Protein AF-A0A531KR27-F1 (afdb_monomer_lite)

Secondary structure (DSSP, 8-state):
---TTHHHHHHHHHHHHHHHHHHHHHHHT-S---HHHHHTS-HHHHHHHHHHHHHHHHHHHHHHHHHHHHHHHHTTT-B-TTT--BHHHHHHHHHHHHHHHHHHHHHHHHS----------

Structure (mmCIF, N/CA/C/O backbone):
data_AF-A0A531KR27-F1
#
_entry.id   AF-A0A531KR27-F1
#
loop_
_atom_site.group_PDB
_atom_site.id
_atom_site.type_symbol
_atom_site.label_atom_id
_atom_site.label_alt_id
_atom_site.label_comp_id
_atom_site.label_asym_id
_atom_site.label_entity_id
_atom_site.label_seq_id
_atom_site.pdbx_PDB_ins_code
_atom_site.Cartn_x
_atom_site.Cartn_y
_atom_site.Cartn_z
_atom_site.occupancy
_atom_site.B_iso_or_equiv
_atom_site.auth_seq_id
_atom_site.auth_comp_id
_atom_site.auth_asym_id
_atom_site.auth_atom_id
_atom_site.pdbx_PDB_model_num
ATOM 1 N N . LEU A 1 1 ? 27.356 18.714 -17.713 1.00 52.19 1 LEU A N 1
ATOM 2 C CA . LEU A 1 1 ? 26.335 17.998 -18.512 1.00 52.19 1 LEU A CA 1
ATOM 3 C C . LEU A 1 1 ? 25.341 17.399 -17.523 1.00 52.19 1 LEU A C 1
ATOM 5 O O . LEU A 1 1 ? 25.804 16.633 -16.685 1.00 52.19 1 LEU A O 1
ATOM 9 N N . PRO A 1 2 ? 24.050 17.775 -17.512 1.00 69.88 2 PRO A N 1
ATOM 10 C CA . PRO A 1 2 ? 23.081 17.052 -16.692 1.00 69.88 2 PRO A CA 1
ATOM 11 C C . PRO A 1 2 ? 23.039 15.596 -17.176 1.00 69.88 2 PRO A C 1
ATOM 13 O O . PRO A 1 2 ? 22.996 15.346 -18.380 1.00 69.88 2 PRO A O 1
ATOM 16 N N . PHE A 1 3 ? 23.130 14.637 -16.254 1.00 71.94 3 PHE A N 1
ATOM 17 C CA . PHE A 1 3 ? 23.046 13.216 -16.583 1.00 71.94 3 PHE A CA 1
ATOM 18 C C . PHE A 1 3 ? 21.643 12.916 -17.131 1.00 71.94 3 PHE A C 1
ATOM 20 O O . PHE A 1 3 ? 20.658 12.986 -16.393 1.00 71.94 3 PHE A O 1
ATOM 27 N N . ILE A 1 4 ? 21.546 12.619 -18.430 1.00 78.25 4 ILE A N 1
ATOM 28 C CA . ILE A 1 4 ? 20.288 12.225 -19.080 1.00 78.25 4 ILE A CA 1
ATOM 29 C C . ILE A 1 4 ? 19.698 11.029 -18.323 1.00 78.25 4 ILE A C 1
ATOM 31 O O . ILE A 1 4 ? 20.379 10.034 -18.096 1.00 78.25 4 ILE A O 1
ATOM 35 N N . GLY A 1 5 ? 18.439 11.155 -17.896 1.00 77.69 5 GLY A N 1
ATOM 36 C CA . GLY A 1 5 ? 17.717 10.108 -17.170 1.00 77.69 5 GLY A CA 1
ATOM 37 C C . GLY A 1 5 ? 17.952 10.055 -15.653 1.00 77.69 5 GLY A C 1
ATOM 38 O O . GLY A 1 5 ? 17.245 9.314 -14.975 1.00 77.69 5 GLY A O 1
ATOM 39 N N . ALA A 1 6 ? 18.859 10.860 -15.080 1.00 83.94 6 ALA A N 1
ATOM 40 C CA . ALA A 1 6 ? 19.079 10.879 -13.625 1.00 83.94 6 ALA A CA 1
ATOM 41 C C . ALA A 1 6 ? 17.850 11.366 -12.839 1.00 83.94 6 ALA A C 1
ATOM 43 O O . ALA A 1 6 ? 17.551 10.845 -11.763 1.00 83.94 6 ALA A O 1
ATOM 44 N N . GLU A 1 7 ? 17.107 12.330 -13.384 1.00 84.31 7 GLU A N 1
ATOM 45 C CA . GLU A 1 7 ? 15.847 12.796 -12.795 1.00 84.31 7 GLU A CA 1
ATOM 46 C C . GLU A 1 7 ? 14.792 11.680 -12.770 1.00 84.31 7 GLU A C 1
ATOM 48 O O . GLU A 1 7 ? 14.169 11.428 -11.737 1.00 84.31 7 GLU A O 1
ATOM 53 N N . GLU A 1 8 ? 14.624 10.973 -13.890 1.00 84.12 8 GLU A N 1
ATOM 54 C CA . GLU A 1 8 ? 13.668 9.869 -14.014 1.00 84.12 8 GLU A CA 1
ATOM 55 C C . GLU A 1 8 ? 14.028 8.703 -13.086 1.00 84.12 8 GLU A C 1
ATOM 57 O O . GLU A 1 8 ? 13.167 8.180 -12.375 1.00 84.12 8 GLU A O 1
ATOM 62 N N . PHE A 1 9 ? 15.314 8.358 -13.012 1.00 86.56 9 PHE A N 1
ATOM 63 C CA . PHE A 1 9 ? 15.812 7.341 -12.096 1.00 86.56 9 PHE A CA 1
ATOM 64 C C . PHE A 1 9 ? 15.577 7.715 -10.628 1.00 86.56 9 PHE A C 1
ATOM 66 O O . PHE A 1 9 ? 15.105 6.894 -9.846 1.00 86.56 9 PHE A O 1
ATOM 73 N N . THR A 1 10 ? 15.831 8.971 -10.255 1.00 90.38 10 THR A N 1
ATOM 74 C CA . THR A 1 10 ? 15.606 9.447 -8.882 1.00 90.38 10 THR A CA 1
ATOM 75 C C . THR A 1 10 ? 14.130 9.349 -8.495 1.00 90.38 10 THR A C 1
ATOM 77 O O . THR A 1 10 ? 13.808 8.876 -7.406 1.00 90.38 10 THR A O 1
ATOM 80 N N . ARG A 1 11 ? 13.212 9.728 -9.395 1.00 87.62 11 ARG A N 1
ATOM 81 C CA . ARG A 1 11 ? 11.766 9.571 -9.163 1.00 87.62 11 ARG A CA 1
ATOM 82 C C . ARG A 1 11 ? 11.378 8.109 -8.994 1.00 87.62 11 ARG A C 1
ATOM 84 O O . ARG A 1 11 ? 10.621 7.794 -8.082 1.00 87.62 11 ARG A O 1
ATOM 91 N N . PHE A 1 12 ? 11.916 7.222 -9.828 1.00 88.94 12 PHE A N 1
ATOM 92 C CA . PHE A 1 12 ? 11.679 5.789 -9.693 1.00 88.94 12 PHE A CA 1
ATOM 93 C C . PHE A 1 12 ? 12.153 5.256 -8.332 1.00 88.94 12 PHE A C 1
ATOM 95 O O . PHE A 1 12 ? 11.390 4.580 -7.647 1.00 88.94 12 PHE A O 1
ATOM 102 N N . LEU A 1 13 ? 13.357 5.626 -7.885 1.00 91.38 13 LEU A N 1
ATOM 103 C CA . LEU A 1 13 ? 13.860 5.224 -6.569 1.00 91.38 13 LEU A CA 1
ATOM 104 C C . LEU A 1 13 ? 12.989 5.742 -5.419 1.00 91.38 13 LEU A C 1
ATOM 106 O O . LEU A 1 13 ? 12.750 5.004 -4.466 1.00 91.38 13 LEU A O 1
ATOM 110 N N . LEU A 1 14 ? 12.478 6.974 -5.509 1.00 93.25 14 LEU A N 1
ATOM 111 C CA . LEU A 1 14 ? 11.541 7.517 -4.521 1.00 93.25 14 LEU A CA 1
ATOM 112 C C . LEU A 1 14 ? 10.225 6.733 -4.491 1.00 93.25 14 LEU A C 1
ATOM 114 O O . LEU A 1 14 ? 9.727 6.429 -3.411 1.00 93.25 14 LEU A O 1
ATOM 118 N N . ILE A 1 15 ? 9.687 6.360 -5.655 1.00 92.25 15 ILE A N 1
ATOM 119 C CA . ILE A 1 15 ? 8.500 5.500 -5.752 1.00 92.25 15 ILE A CA 1
ATOM 120 C C . ILE A 1 15 ? 8.786 4.156 -5.070 1.00 92.25 15 ILE A C 1
ATOM 122 O O . ILE A 1 15 ? 8.025 3.739 -4.198 1.00 92.25 15 ILE A O 1
ATOM 126 N N . CYS A 1 16 ? 9.899 3.500 -5.402 1.00 93.12 16 CYS A N 1
ATOM 127 C CA . CYS A 1 16 ? 10.296 2.249 -4.758 1.00 93.12 16 CYS A CA 1
ATOM 128 C C . CYS A 1 16 ? 10.405 2.395 -3.240 1.00 93.12 16 CYS A C 1
ATOM 130 O O . CYS A 1 16 ? 9.822 1.598 -2.514 1.00 93.12 16 CYS A O 1
ATOM 132 N N . LEU A 1 17 ? 11.102 3.423 -2.756 1.00 95.06 17 LEU A N 1
ATOM 133 C CA . LEU A 1 17 ? 11.286 3.665 -1.329 1.00 95.06 17 LEU A CA 1
ATOM 134 C C . LEU A 1 17 ? 9.942 3.826 -0.607 1.00 95.06 17 LEU A C 1
ATOM 136 O O . LEU A 1 17 ? 9.686 3.136 0.377 1.00 95.06 17 LEU A O 1
ATOM 140 N N . VAL A 1 18 ? 9.074 4.703 -1.115 1.00 94.00 18 VAL A N 1
ATOM 141 C CA . VAL A 1 18 ? 7.786 5.020 -0.485 1.00 94.00 18 VAL A CA 1
ATOM 142 C C . VAL A 1 18 ? 6.860 3.807 -0.486 1.00 94.00 18 VAL A C 1
ATOM 144 O O . VAL A 1 18 ? 6.312 3.444 0.555 1.00 94.00 18 VAL A O 1
ATOM 147 N N . PHE A 1 19 ? 6.691 3.145 -1.631 1.00 94.44 19 PHE A N 1
ATOM 148 C CA . PHE A 1 19 ? 5.721 2.058 -1.737 1.00 94.44 19 PHE A CA 1
ATOM 149 C C . PHE A 1 19 ? 6.210 0.746 -1.123 1.00 94.44 19 PHE A C 1
ATOM 151 O O . PHE A 1 19 ?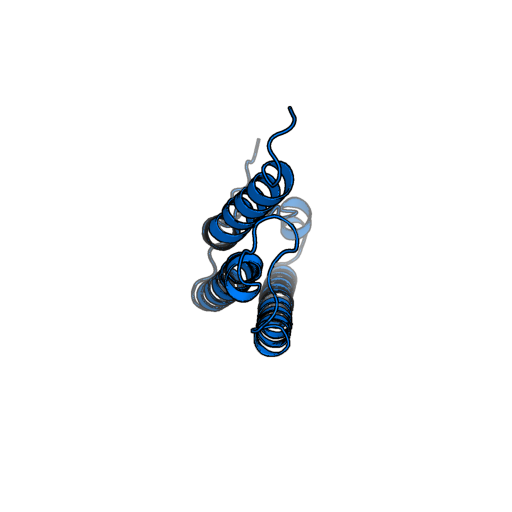 5.386 -0.009 -0.615 1.00 94.44 19 PHE A O 1
ATOM 158 N N . CYS A 1 20 ? 7.519 0.489 -1.076 1.00 92.62 20 CYS A N 1
ATOM 159 C CA . CYS A 1 20 ? 8.047 -0.638 -0.306 1.00 92.62 20 CYS A CA 1
ATOM 160 C C . CYS A 1 20 ? 7.939 -0.402 1.208 1.00 92.62 20 CYS A C 1
ATOM 162 O O . CYS A 1 20 ? 7.706 -1.353 1.950 1.00 92.62 20 CYS A O 1
ATOM 164 N N . ALA A 1 21 ? 8.074 0.845 1.674 1.00 93.25 21 ALA A N 1
ATOM 165 C CA . ALA A 1 21 ? 7.905 1.182 3.086 1.00 93.25 21 ALA A CA 1
ATOM 166 C C . ALA A 1 21 ? 6.434 1.155 3.534 1.00 93.25 21 ALA A C 1
ATOM 168 O O . ALA A 1 21 ? 6.148 0.869 4.694 1.00 93.25 21 ALA A O 1
ATOM 169 N N . TYR A 1 22 ? 5.489 1.420 2.629 1.00 92.69 22 TYR A N 1
ATOM 170 C CA . TYR A 1 22 ? 4.081 1.587 2.985 1.00 92.69 22 TYR A CA 1
ATOM 171 C C . TYR A 1 22 ? 3.454 0.388 3.737 1.00 92.69 22 TYR A C 1
ATOM 173 O O . TYR A 1 22 ? 2.885 0.612 4.807 1.00 92.69 22 TYR A O 1
ATOM 181 N N . PRO A 1 23 ? 3.594 -0.881 3.296 1.00 90.75 23 PRO A N 1
ATOM 182 C CA . PRO A 1 23 ? 3.095 -2.029 4.059 1.00 90.75 23 PRO A CA 1
ATOM 183 C C . PRO A 1 23 ? 3.704 -2.149 5.463 1.00 90.75 23 PRO A C 1
ATOM 185 O O . PRO A 1 23 ? 3.010 -2.572 6.384 1.00 90.75 23 PRO A O 1
ATOM 188 N N . LEU A 1 24 ? 4.978 -1.768 5.632 1.00 89.12 24 LEU A N 1
ATOM 189 C CA . LEU A 1 24 ? 5.682 -1.825 6.919 1.00 89.12 24 LEU A CA 1
ATOM 190 C C . LEU A 1 24 ? 5.126 -0.786 7.901 1.00 89.12 24 LEU A C 1
ATOM 192 O O . LEU A 1 24 ? 4.834 -1.116 9.046 1.00 89.12 24 LEU A O 1
ATOM 196 N N . VAL A 1 25 ? 4.897 0.442 7.431 1.00 88.88 25 VAL A N 1
ATOM 197 C CA . VAL A 1 25 ?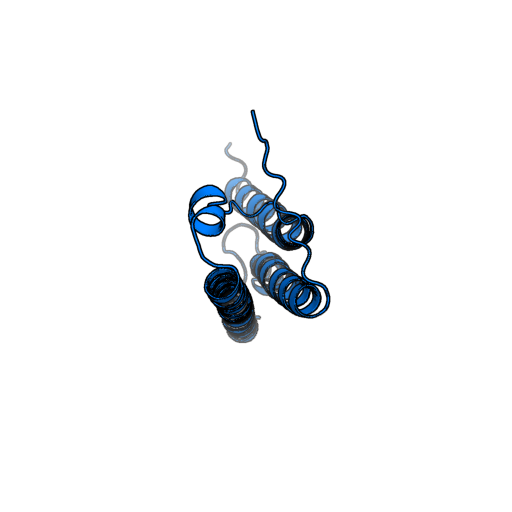 4.268 1.518 8.220 1.00 88.88 25 VAL A CA 1
ATOM 198 C C . VAL A 1 25 ? 2.860 1.108 8.662 1.00 88.88 25 VAL A C 1
ATOM 200 O O . VAL A 1 25 ? 2.481 1.269 9.824 1.00 88.88 25 VAL A O 1
ATOM 203 N N . VAL A 1 26 ? 2.087 0.510 7.748 1.00 87.94 26 VAL A N 1
ATOM 204 C CA . VAL A 1 26 ? 0.749 -0.009 8.058 1.00 87.94 26 VAL A CA 1
ATOM 205 C C . VAL A 1 26 ? 0.817 -1.133 9.093 1.00 87.94 26 VAL A C 1
ATOM 207 O O . VAL A 1 26 ? -0.018 -1.166 9.996 1.00 87.94 26 VAL A O 1
ATOM 210 N N . GLN A 1 27 ? 1.805 -2.027 8.994 1.00 86.06 27 GLN A N 1
ATOM 211 C CA . GLN A 1 27 ? 2.005 -3.132 9.935 1.00 86.06 27 GLN A CA 1
ATOM 212 C C . GLN A 1 27 ? 2.320 -2.636 11.348 1.00 86.06 27 GLN A C 1
ATOM 214 O O . GLN A 1 27 ? 1.768 -3.159 12.313 1.00 86.06 27 GLN A O 1
ATOM 219 N N . ASN A 1 28 ? 3.159 -1.609 11.470 1.00 84.06 28 ASN A N 1
ATOM 220 C CA . ASN A 1 28 ? 3.523 -1.025 12.761 1.00 84.06 28 ASN A CA 1
ATOM 221 C C . ASN A 1 28 ? 2.416 -0.149 13.366 1.00 84.06 28 ASN A C 1
ATOM 223 O O . ASN A 1 28 ? 2.545 0.300 14.502 1.00 84.06 28 ASN A O 1
ATOM 227 N N . GLY A 1 29 ? 1.327 0.106 12.634 1.00 76.94 29 GLY A N 1
ATOM 228 C CA . GLY A 1 29 ? 0.250 0.971 13.109 1.00 76.94 29 GLY A CA 1
ATOM 229 C C . GLY A 1 29 ? 0.660 2.442 13.215 1.00 76.94 29 GLY A C 1
ATOM 230 O O . GLY A 1 29 ? 0.001 3.202 13.914 1.00 76.94 29 GLY A O 1
ATOM 231 N N . GLU A 1 30 ? 1.704 2.857 12.494 1.00 75.31 30 GLU A N 1
ATOM 232 C CA . GLU A 1 30 ? 2.247 4.227 12.486 1.00 75.31 30 GLU A CA 1
ATOM 233 C C . GLU A 1 30 ? 1.368 5.223 11.707 1.00 75.31 30 GLU A C 1
ATOM 235 O O . GLU A 1 30 ? 1.714 6.394 11.542 1.00 75.31 30 GLU A O 1
ATOM 240 N N . ASN A 1 31 ? 0.202 4.780 11.232 1.00 76.31 31 ASN A N 1
ATOM 241 C CA . ASN A 1 31 ? -0.801 5.675 10.677 1.00 76.31 31 ASN A CA 1
ATOM 242 C C . ASN A 1 31 ? -1.258 6.652 11.763 1.00 76.31 31 ASN A C 1
ATOM 244 O O . ASN A 1 31 ? -1.651 6.240 12.851 1.00 76.31 31 ASN A O 1
ATOM 248 N N . ILE A 1 32 ? -1.251 7.947 11.453 1.00 71.50 32 ILE A N 1
ATOM 249 C CA . ILE A 1 32 ? -1.666 8.984 12.397 1.00 71.50 32 ILE A CA 1
ATOM 250 C C . ILE A 1 32 ? -3.144 8.769 12.753 1.00 71.50 32 ILE A C 1
ATOM 252 O O . ILE A 1 32 ? -4.030 8.909 11.908 1.00 71.50 32 ILE A O 1
ATOM 256 N N . VAL A 1 33 ? -3.407 8.425 14.015 1.00 73.44 33 VAL A N 1
ATOM 257 C CA . VAL A 1 33 ? -4.755 8.232 14.558 1.00 73.44 33 VAL A CA 1
ATOM 258 C C . VAL A 1 33 ? -5.099 9.397 15.480 1.00 73.44 33 VAL A C 1
ATOM 260 O O . VAL A 1 33 ? -4.318 9.764 16.353 1.00 73.44 33 VAL A O 1
ATOM 263 N N . MET A 1 34 ? -6.309 9.940 15.341 1.00 78.38 34 MET A N 1
ATOM 264 C CA . MET A 1 34 ? -6.839 10.938 16.273 1.00 78.38 34 MET A CA 1
ATOM 265 C C . MET A 1 34 ? -7.318 10.260 17.568 1.00 78.38 34 MET A C 1
ATOM 267 O O . MET A 1 34 ? -8.508 9.979 17.738 1.00 78.38 34 MET A O 1
ATOM 271 N N . GLY A 1 35 ? -6.373 9.950 18.460 1.00 76.12 35 GLY A N 1
ATOM 272 C CA . GLY A 1 35 ? -6.613 9.224 19.714 1.00 76.12 35 GLY A CA 1
ATOM 273 C C . GLY A 1 35 ? -7.650 9.895 20.619 1.00 76.12 35 GLY A C 1
ATOM 274 O O . GLY A 1 35 ? -8.599 9.237 21.041 1.00 76.12 35 GLY A O 1
ATOM 275 N N . GLU A 1 36 ? -7.546 11.212 20.813 1.00 75.75 36 GLU A N 1
ATOM 276 C CA . GLU A 1 36 ? -8.448 12.000 21.672 1.00 75.75 36 GLU A CA 1
ATOM 277 C C . GLU A 1 36 ? -9.918 11.900 21.244 1.00 75.75 36 GLU A C 1
ATOM 279 O O . GLU A 1 36 ? -10.817 11.701 22.061 1.00 75.75 36 GLU A O 1
ATOM 284 N N . PHE A 1 37 ? -10.176 11.948 19.934 1.00 79.44 37 PHE A N 1
ATOM 285 C CA . PHE A 1 37 ? -11.532 11.822 19.399 1.00 79.44 37 PHE A CA 1
ATOM 286 C C . PHE A 1 37 ? -12.106 10.417 19.624 1.00 79.44 37 PHE A C 1
ATOM 288 O O . PHE A 1 37 ? -13.287 10.271 19.935 1.00 79.44 37 PHE A O 1
ATOM 295 N N . LYS A 1 38 ? -11.270 9.372 19.524 1.00 77.75 38 LYS A N 1
ATOM 296 C CA . LYS A 1 38 ? -11.670 7.989 19.835 1.00 77.75 38 LYS A CA 1
ATOM 297 C C . LYS A 1 38 ? -11.872 7.776 21.33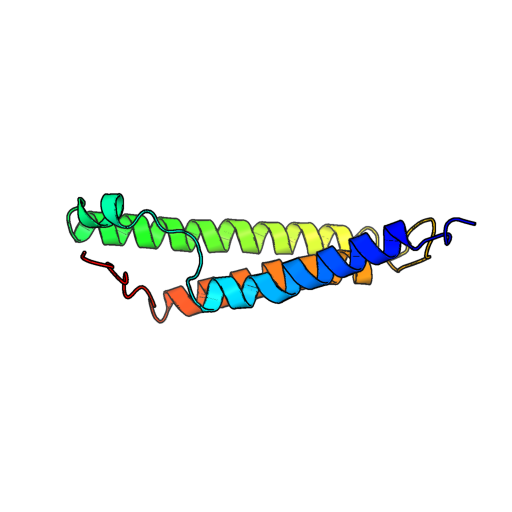7 1.00 77.75 38 LYS A C 1
ATOM 299 O O . LYS A 1 38 ? -12.739 6.990 21.716 1.00 77.75 38 LYS A O 1
ATOM 304 N N . ALA A 1 39 ? -11.075 8.433 22.179 1.00 78.31 39 ALA A N 1
ATOM 305 C CA . ALA A 1 39 ? -11.148 8.335 23.635 1.00 78.31 39 ALA A CA 1
ATOM 306 C C . ALA A 1 39 ? -12.407 9.012 24.198 1.00 78.31 39 ALA A C 1
ATOM 308 O O . ALA A 1 39 ? -13.010 8.490 25.132 1.00 78.31 39 ALA A O 1
ATOM 309 N N . ALA A 1 40 ? -12.857 10.105 23.575 1.00 84.50 40 ALA A N 1
ATOM 310 C CA . ALA A 1 40 ? -14.096 10.795 23.931 1.00 84.50 40 ALA A CA 1
ATOM 311 C C . ALA A 1 40 ? -15.384 10.021 23.558 1.00 84.50 40 ALA A C 1
ATOM 313 O O . ALA A 1 40 ? -16.481 10.434 23.937 1.00 84.50 40 ALA A O 1
ATOM 314 N N . MET A 1 41 ? -15.287 8.907 22.816 1.00 83.81 41 MET A N 1
ATOM 315 C CA . MET A 1 41 ? -16.446 8.123 22.373 1.00 83.81 41 MET A CA 1
ATOM 316 C C . MET A 1 41 ? -16.804 6.955 23.307 1.00 83.81 41 MET A C 1
ATOM 318 O O . MET A 1 41 ? -15.921 6.300 23.863 1.00 83.81 41 MET A O 1
ATOM 322 N N . PRO A 1 42 ? -18.096 6.572 23.389 1.00 86.94 42 PRO A N 1
ATOM 323 C CA . PRO A 1 42 ? -18.511 5.339 24.052 1.00 86.94 42 PRO A CA 1
ATOM 324 C C . PRO A 1 42 ? -17.909 4.103 23.367 1.00 86.94 42 PRO A C 1
ATOM 326 O O . PRO A 1 42 ? -17.807 4.049 22.139 1.00 86.94 42 PRO A O 1
ATOM 329 N N . ALA A 1 43 ? -17.613 3.053 24.141 1.00 80.94 43 ALA A N 1
ATOM 330 C CA . ALA A 1 43 ? -16.948 1.835 23.655 1.00 80.94 43 ALA A CA 1
ATOM 331 C C . ALA A 1 43 ? -17.609 1.204 22.409 1.00 80.94 43 ALA A C 1
ATOM 333 O O . ALA A 1 43 ? -16.917 0.724 21.511 1.00 80.94 43 ALA A O 1
ATOM 334 N N . ARG A 1 44 ? -18.947 1.252 22.315 1.00 82.50 44 ARG A N 1
ATOM 335 C CA . ARG A 1 44 ? -19.700 0.734 21.158 1.00 82.50 44 ARG A CA 1
ATOM 336 C C . ARG A 1 44 ? -19.452 1.543 19.879 1.00 82.50 44 ARG A C 1
ATOM 338 O O . ARG A 1 44 ? -19.249 0.952 18.824 1.00 82.50 44 ARG A O 1
ATOM 345 N N . LEU A 1 45 ? -19.425 2.875 19.973 1.00 83.94 45 LEU A N 1
ATOM 346 C CA . LEU A 1 45 ? -19.151 3.758 18.832 1.00 83.94 45 LEU A CA 1
ATOM 347 C C . LEU A 1 45 ? -17.698 3.642 18.369 1.00 83.94 45 LEU A C 1
ATOM 349 O O . LEU A 1 45 ? -17.452 3.551 17.170 1.00 83.94 45 LEU A O 1
ATOM 353 N N . ARG A 1 46 ? -16.746 3.543 19.304 1.00 83.00 46 ARG A N 1
ATOM 354 C CA . ARG A 1 46 ? -15.327 3.326 18.977 1.00 83.00 46 ARG A CA 1
ATOM 355 C C . ARG A 1 46 ? -15.109 2.039 18.181 1.00 83.00 46 ARG A C 1
ATOM 357 O O . ARG A 1 46 ? -14.344 2.044 17.221 1.00 83.00 46 ARG A O 1
ATOM 364 N N . GLY A 1 47 ? -15.815 0.961 18.531 1.00 80.88 47 GLY A N 1
ATOM 365 C CA . GLY A 1 47 ? -15.787 -0.291 17.770 1.00 80.88 47 GLY A CA 1
ATOM 366 C C . GLY A 1 47 ? -16.277 -0.120 16.328 1.00 80.88 47 GLY A C 1
ATOM 367 O O . GLY A 1 47 ? -15.597 -0.551 15.400 1.00 80.88 47 GLY A O 1
ATOM 368 N N . ILE A 1 48 ? -17.410 0.566 16.135 1.00 86.62 48 ILE A N 1
ATOM 369 C CA . ILE A 1 48 ? -17.983 0.833 14.804 1.00 86.62 48 ILE A CA 1
ATOM 370 C C . ILE A 1 48 ? -17.029 1.683 13.957 1.00 86.62 48 ILE A C 1
ATOM 372 O O . ILE A 1 48 ? -16.792 1.357 12.797 1.00 86.62 48 ILE A O 1
ATOM 376 N N . VAL A 1 49 ? -16.455 2.739 14.538 1.00 86.69 49 VAL A N 1
ATOM 377 C CA . VAL A 1 49 ? -15.516 3.636 13.849 1.00 86.69 49 VAL A CA 1
ATOM 378 C C . VAL A 1 49 ? -14.227 2.906 13.470 1.00 86.69 49 VAL A C 1
ATOM 380 O O . VAL A 1 49 ? -13.767 3.014 12.339 1.00 86.69 49 VAL A O 1
ATOM 383 N N . ASN A 1 50 ? -13.653 2.101 14.366 1.00 84.19 50 ASN A N 1
ATOM 384 C CA . ASN A 1 50 ? -12.462 1.311 14.040 1.00 84.19 50 ASN A CA 1
ATOM 385 C C . ASN A 1 50 ? -12.731 0.307 12.915 1.00 84.19 50 ASN A C 1
ATOM 387 O O . ASN A 1 50 ? -11.886 0.096 12.040 1.00 84.19 50 ASN A O 1
ATOM 391 N N . TRP A 1 51 ? -13.914 -0.308 12.929 1.00 85.12 51 TRP A N 1
ATOM 392 C CA . TRP A 1 51 ? -14.318 -1.258 11.905 1.00 85.12 51 TRP A CA 1
ATOM 393 C C . TRP A 1 51 ? -14.538 -0.572 10.553 1.00 85.12 51 TRP A C 1
ATOM 395 O O . TRP A 1 51 ? -14.022 -1.046 9.541 1.00 85.12 51 TRP A O 1
ATOM 405 N N . SER A 1 52 ? -15.209 0.585 10.530 1.00 89.19 52 SER A N 1
ATOM 406 C CA . SER A 1 52 ? -15.410 1.362 9.302 1.00 89.19 52 SER A CA 1
ATOM 407 C C . SER A 1 52 ? -14.094 1.891 8.729 1.00 89.19 52 SER A C 1
ATOM 409 O O . SER A 1 52 ? -13.891 1.800 7.520 1.00 89.19 52 SER A O 1
ATOM 411 N N . ILE A 1 53 ? -13.165 2.350 9.576 1.00 88.06 53 ILE A N 1
ATOM 412 C CA . ILE A 1 53 ? -11.812 2.749 9.161 1.00 88.06 53 ILE A CA 1
ATOM 413 C C . ILE A 1 53 ? -11.073 1.563 8.539 1.00 88.06 53 ILE A C 1
ATOM 415 O O . ILE A 1 53 ? -10.486 1.704 7.470 1.00 88.06 53 ILE A O 1
ATOM 419 N N . SER A 1 54 ? -11.120 0.390 9.173 1.00 87.06 54 SER A N 1
ATOM 420 C CA . SER A 1 54 ? -10.422 -0.804 8.676 1.00 87.06 54 SER A CA 1
ATOM 421 C C . SER A 1 54 ? -10.964 -1.256 7.319 1.00 87.06 54 SER A C 1
ATOM 423 O O . SER A 1 54 ? -10.191 -1.548 6.408 1.00 87.06 54 SER A O 1
ATOM 425 N N . ILE A 1 55 ? -12.290 -1.257 7.150 1.00 90.25 55 ILE A N 1
ATOM 426 C CA . ILE A 1 55 ? -12.929 -1.573 5.866 1.00 90.25 55 ILE A CA 1
ATOM 427 C C . ILE A 1 55 ? -12.593 -0.525 4.814 1.00 90.25 55 ILE A C 1
ATOM 429 O O . ILE A 1 55 ? -12.242 -0.889 3.695 1.00 90.25 55 ILE A O 1
ATOM 433 N N . GLY A 1 56 ? -12.668 0.759 5.167 1.00 92.19 56 GLY A N 1
ATOM 434 C CA . GLY A 1 56 ? -12.313 1.854 4.270 1.00 92.19 56 GLY A CA 1
ATOM 435 C C . GLY A 1 56 ? -10.866 1.750 3.794 1.00 92.19 56 GLY A C 1
ATOM 436 O O . GLY A 1 56 ? -10.603 1.885 2.602 1.00 92.19 56 GLY A O 1
ATOM 437 N N . ALA A 1 57 ? -9.941 1.421 4.698 1.00 90.12 57 ALA A N 1
ATOM 438 C CA . ALA A 1 57 ? -8.535 1.225 4.375 1.00 90.12 57 ALA A CA 1
ATOM 439 C C . ALA A 1 57 ? -8.323 0.048 3.409 1.00 90.12 57 ALA A C 1
ATOM 441 O O . ALA A 1 57 ? -7.620 0.204 2.412 1.00 90.12 57 ALA A O 1
ATOM 442 N N . ILE A 1 58 ? -8.972 -1.101 3.637 1.00 91.88 58 ILE A N 1
ATOM 443 C CA . ILE A 1 58 ? -8.902 -2.254 2.718 1.00 91.88 58 ILE A CA 1
ATOM 444 C C . ILE A 1 58 ? -9.504 -1.916 1.363 1.00 91.88 58 ILE A C 1
ATOM 446 O O . ILE A 1 58 ? -8.906 -2.225 0.336 1.00 91.88 58 ILE A O 1
ATOM 450 N N . ALA A 1 59 ? -10.680 -1.290 1.348 1.00 94.81 59 ALA A N 1
ATOM 451 C CA . ALA A 1 59 ? -11.362 -0.938 0.115 1.00 94.81 59 ALA A CA 1
ATOM 452 C C . ALA A 1 59 ? -10.514 0.031 -0.719 1.00 94.81 59 ALA A C 1
ATOM 454 O O . ALA A 1 59 ? -10.315 -0.206 -1.906 1.00 94.81 59 ALA A O 1
ATOM 455 N N . ALA A 1 60 ? -9.956 1.073 -0.097 1.00 94.50 60 ALA A N 1
ATOM 456 C CA . ALA A 1 60 ? -9.117 2.055 -0.776 1.00 94.50 60 ALA A CA 1
ATOM 457 C C . ALA A 1 60 ? -7.808 1.440 -1.298 1.00 94.50 60 ALA A C 1
ATOM 459 O O . ALA A 1 60 ? -7.488 1.579 -2.478 1.00 94.50 60 ALA A O 1
ATOM 460 N N . THR A 1 61 ? -7.065 0.727 -0.445 1.00 94.38 61 THR A N 1
ATOM 461 C CA . THR A 1 61 ? -5.785 0.105 -0.830 1.00 94.38 61 THR A CA 1
ATOM 462 C C . THR A 1 61 ? -5.976 -1.008 -1.860 1.00 94.38 61 THR A C 1
ATOM 464 O O . THR A 1 61 ? -5.252 -1.058 -2.853 1.00 94.38 61 THR A O 1
ATOM 467 N N . GLY A 1 62 ? -7.001 -1.846 -1.700 1.00 95.25 62 GLY A N 1
ATOM 468 C CA . GLY A 1 62 ? -7.364 -2.885 -2.662 1.00 95.25 62 GLY A CA 1
ATOM 469 C C . GLY A 1 62 ? -7.821 -2.316 -4.007 1.00 95.25 62 GLY A C 1
ATOM 470 O O . GLY A 1 62 ? -7.405 -2.810 -5.055 1.00 95.25 62 GLY A O 1
ATOM 471 N N . PHE A 1 63 ? -8.616 -1.242 -4.002 1.00 96.56 63 PHE A N 1
ATOM 472 C CA . PHE A 1 63 ? -9.024 -0.555 -5.228 1.00 96.56 63 PHE A CA 1
ATOM 473 C C . PHE A 1 63 ? -7.823 0.035 -5.973 1.00 96.56 63 PHE A C 1
ATOM 475 O O . PHE A 1 63 ? -7.688 -0.170 -7.180 1.00 96.56 63 PHE A O 1
ATOM 482 N N . LEU A 1 64 ? -6.911 0.706 -5.264 1.00 95.19 64 LEU A N 1
ATOM 483 C CA . LEU A 1 64 ? -5.694 1.253 -5.865 1.00 95.19 64 LEU A CA 1
ATOM 484 C C . LEU A 1 64 ? -4.790 0.151 -6.424 1.00 95.19 64 LEU A C 1
ATOM 486 O O . LEU A 1 64 ? -4.286 0.296 -7.538 1.00 95.19 64 LEU A O 1
ATOM 490 N N . ALA A 1 65 ? -4.642 -0.976 -5.725 1.00 95.44 65 ALA A N 1
ATOM 491 C CA . ALA A 1 65 ? -3.931 -2.142 -6.247 1.00 95.44 65 ALA A CA 1
ATOM 492 C C . ALA A 1 65 ? -4.578 -2.671 -7.543 1.00 95.44 65 ALA A C 1
ATOM 494 O O . ALA A 1 65 ? -3.883 -2.891 -8.536 1.00 95.44 65 ALA A O 1
ATOM 495 N N . TYR A 1 66 ? -5.908 -2.801 -7.579 1.00 95.56 66 TYR A N 1
ATOM 496 C CA . TYR A 1 66 ? -6.646 -3.244 -8.766 1.00 95.56 66 TYR A CA 1
ATOM 497 C C . TYR A 1 66 ? -6.473 -2.297 -9.963 1.00 95.56 66 TYR A C 1
ATOM 499 O O . TYR A 1 66 ? -6.152 -2.737 -11.073 1.00 95.56 66 TYR A O 1
ATOM 507 N N . VAL A 1 67 ? -6.645 -0.989 -9.748 1.00 94.81 67 VAL A N 1
ATOM 508 C CA . VAL A 1 67 ? -6.461 0.026 -10.796 1.00 94.81 67 VAL A CA 1
ATOM 509 C C . VAL A 1 67 ? -5.025 -0.006 -11.311 1.00 94.81 67 VAL A C 1
ATOM 511 O O . VAL A 1 67 ? -4.806 0.019 -12.521 1.00 94.81 67 VAL A O 1
ATOM 514 N N . THR A 1 68 ? -4.046 -0.128 -10.419 1.00 92.19 68 THR A N 1
ATOM 515 C CA . THR A 1 68 ? -2.626 -0.199 -10.780 1.00 92.19 68 THR A CA 1
ATOM 516 C C . THR A 1 68 ? -2.321 -1.436 -11.626 1.00 92.19 68 THR A C 1
ATOM 518 O O . THR A 1 68 ? -1.732 -1.315 -12.699 1.00 92.19 68 THR A O 1
ATOM 521 N N . ALA A 1 69 ? -2.786 -2.620 -11.218 1.00 92.00 69 ALA A N 1
ATOM 522 C CA . ALA A 1 69 ? -2.620 -3.856 -11.986 1.00 92.00 69 ALA A CA 1
ATOM 523 C C . ALA A 1 69 ? -3.285 -3.775 -13.375 1.00 92.00 69 ALA A C 1
ATOM 525 O O . ALA A 1 69 ? -2.730 -4.226 -14.383 1.00 92.00 69 ALA A O 1
ATOM 526 N N . THR A 1 70 ? -4.456 -3.140 -13.452 1.00 92.44 70 THR A N 1
ATOM 527 C CA . THR A 1 70 ? -5.164 -2.908 -14.719 1.00 92.44 70 THR A CA 1
ATOM 528 C C . THR A 1 70 ? -4.390 -1.947 -15.627 1.00 92.44 70 THR A C 1
ATOM 530 O O . THR A 1 70 ? -4.312 -2.153 -16.836 1.00 92.44 70 THR A O 1
ATOM 533 N N . ASN A 1 71 ? -3.765 -0.913 -15.062 1.00 89.25 71 ASN A N 1
ATOM 534 C CA . ASN A 1 71 ? -2.923 0.008 -15.824 1.00 89.25 71 ASN A CA 1
ATOM 535 C C . ASN A 1 71 ? -1.648 -0.668 -16.338 1.00 89.25 71 ASN A C 1
ATOM 537 O O . ASN A 1 71 ? -1.297 -0.465 -17.499 1.00 89.25 71 ASN A O 1
ATOM 541 N N . ILE A 1 72 ? -0.999 -1.501 -15.518 1.00 88.38 72 ILE A N 1
ATOM 542 C CA . ILE A 1 72 ? 0.183 -2.280 -15.918 1.00 88.38 72 ILE A CA 1
ATOM 543 C C . ILE A 1 72 ? -0.157 -3.209 -17.083 1.00 88.38 72 ILE A C 1
ATOM 545 O O . ILE A 1 72 ? 0.522 -3.185 -18.105 1.00 88.38 72 ILE A O 1
ATOM 549 N N . SER A 1 73 ? -1.231 -3.993 -16.958 1.00 87.12 73 SER A N 1
ATOM 550 C CA . SER A 1 73 ? -1.632 -4.958 -17.992 1.00 87.12 73 SER A CA 1
ATOM 551 C C . SER A 1 73 ? -1.995 -4.295 -19.323 1.00 87.12 73 SER A C 1
ATOM 553 O O . SER A 1 73 ? -1.673 -4.837 -20.377 1.00 87.12 73 SER A O 1
ATOM 555 N N . ARG A 1 74 ? -2.595 -3.099 -19.298 1.00 86.69 74 ARG A N 1
ATOM 556 C CA . ARG A 1 74 ? -2.923 -2.329 -20.513 1.00 86.69 74 ARG A CA 1
ATOM 557 C C . ARG A 1 74 ? -1.726 -1.614 -21.147 1.00 86.69 74 ARG A C 1
ATOM 559 O O . ARG A 1 74 ? -1.808 -1.245 -22.311 1.00 86.69 74 ARG A O 1
ATOM 566 N N . ASN A 1 75 ? -0.631 -1.419 -20.410 1.00 85.12 75 ASN A N 1
ATOM 567 C CA . ASN A 1 75 ? 0.541 -0.649 -20.847 1.00 85.12 75 ASN A CA 1
ATOM 568 C C . ASN A 1 75 ? 1.840 -1.467 -20.798 1.00 85.12 75 ASN A C 1
ATOM 570 O O . ASN A 1 75 ? 2.926 -0.906 -20.677 1.00 85.12 75 ASN A O 1
ATOM 574 N N . LEU A 1 76 ? 1.747 -2.796 -20.887 1.00 78.06 76 LEU A N 1
ATOM 575 C CA . LEU A 1 76 ? 2.882 -3.697 -20.661 1.00 78.06 76 LEU A CA 1
ATOM 576 C C . LEU A 1 76 ? 4.018 -3.526 -21.683 1.00 78.06 76 LEU A C 1
ATOM 578 O O . LEU A 1 76 ? 5.178 -3.761 -21.357 1.00 78.06 76 LEU A O 1
ATOM 582 N N . ALA A 1 77 ? 3.677 -3.100 -22.901 1.00 75.88 77 ALA A N 1
ATOM 583 C CA . ALA A 1 77 ? 4.625 -2.844 -23.982 1.00 75.88 77 ALA A CA 1
ATOM 584 C C . ALA A 1 77 ? 5.269 -1.445 -23.921 1.00 75.88 77 ALA A C 1
ATOM 586 O O . ALA A 1 77 ? 6.173 -1.161 -24.703 1.00 75.88 77 ALA A O 1
ATOM 587 N N . ASN A 1 78 ? 4.812 -0.570 -23.018 1.00 76.94 78 ASN A N 1
ATOM 588 C CA . ASN A 1 78 ? 5.316 0.795 -22.909 1.00 76.94 78 ASN A CA 1
ATOM 589 C C . ASN A 1 78 ? 6.543 0.860 -21.988 1.00 76.94 78 ASN A C 1
ATOM 591 O O . ASN A 1 78 ? 6.658 0.127 -21.000 1.00 76.94 78 ASN A O 1
ATOM 595 N N . ALA A 1 79 ? 7.450 1.779 -22.305 1.00 81.06 79 ALA A N 1
ATOM 596 C CA . ALA A 1 79 ? 8.656 2.053 -21.538 1.00 81.06 79 ALA A CA 1
ATOM 597 C C . ALA A 1 79 ? 8.795 3.556 -21.285 1.00 81.06 79 ALA A C 1
ATOM 599 O O . ALA A 1 79 ? 8.217 4.374 -22.007 1.00 81.06 79 ALA A O 1
ATOM 600 N N . THR A 1 80 ? 9.547 3.926 -20.250 1.00 76.75 80 THR A N 1
ATOM 601 C CA . THR A 1 80 ? 9.799 5.335 -19.960 1.00 76.75 80 THR A CA 1
ATOM 602 C C . THR A 1 80 ? 10.662 5.990 -21.050 1.00 76.75 80 THR A C 1
ATOM 604 O O . THR A 1 80 ? 11.583 5.355 -21.567 1.00 76.75 80 THR A O 1
ATOM 607 N N . PRO A 1 81 ? 10.388 7.251 -21.428 1.00 66.44 81 PRO A N 1
ATOM 608 C CA . PRO A 1 81 ? 10.944 7.854 -22.641 1.00 66.44 81 PRO A CA 1
ATOM 609 C C . PRO A 1 81 ? 12.449 8.147 -22.570 1.00 66.44 81 PRO A C 1
ATOM 611 O O . PRO A 1 81 ? 13.096 8.202 -23.612 1.00 66.44 81 PRO A O 1
ATOM 614 N N . THR A 1 82 ? 13.016 8.336 -21.374 1.00 71.62 82 THR A N 1
ATOM 615 C CA . THR A 1 82 ? 14.440 8.676 -21.201 1.00 71.62 82 THR A CA 1
ATOM 616 C C . THR A 1 82 ? 15.303 7.487 -20.802 1.00 71.62 82 THR A C 1
ATOM 618 O O . THR A 1 82 ? 16.369 7.291 -21.377 1.00 71.62 82 THR A O 1
ATOM 621 N N . LEU A 1 83 ? 14.865 6.699 -19.819 1.00 73.94 83 LEU A N 1
ATOM 622 C CA . LEU A 1 83 ? 15.639 5.587 -19.265 1.00 73.94 83 LEU A CA 1
ATOM 623 C C . LEU A 1 83 ? 15.210 4.215 -19.810 1.00 73.94 83 LEU A C 1
ATOM 625 O O . LEU A 1 83 ? 15.885 3.221 -19.557 1.00 73.94 83 LEU A O 1
ATOM 629 N N . GLY A 1 84 ? 14.100 4.144 -20.552 1.00 78.31 84 GLY A N 1
ATOM 630 C CA . GLY A 1 84 ? 13.607 2.901 -21.142 1.00 78.31 84 GLY A CA 1
ATOM 631 C C . GLY A 1 84 ? 13.122 1.876 -20.116 1.00 78.31 84 GLY A C 1
ATOM 632 O O . GLY A 1 84 ? 13.095 0.684 -20.417 1.00 78.31 84 GLY A O 1
ATOM 633 N N . ILE A 1 85 ? 12.749 2.301 -18.902 1.00 80.50 85 ILE A N 1
ATOM 634 C CA . ILE A 1 85 ? 12.281 1.379 -17.863 1.00 80.50 85 ILE A CA 1
ATOM 635 C C . ILE A 1 85 ? 10.928 0.800 -18.299 1.00 80.50 85 ILE A C 1
ATOM 637 O O . ILE A 1 85 ? 10.011 1.575 -18.592 1.00 80.50 85 ILE A O 1
ATOM 641 N N . PRO A 1 86 ? 10.751 -0.534 -18.299 1.00 83.94 86 PRO A N 1
ATOM 642 C CA . PRO A 1 86 ? 9.455 -1.146 -18.553 1.00 83.94 86 PRO A CA 1
ATOM 643 C C . PRO A 1 86 ? 8.397 -0.640 -17.569 1.00 83.94 86 PRO A C 1
ATOM 645 O O . PRO A 1 86 ? 8.605 -0.653 -16.352 1.00 83.94 86 PRO A O 1
ATOM 648 N N . PHE A 1 87 ? 7.232 -0.239 -18.077 1.00 81.62 87 PHE A N 1
ATOM 649 C CA . PHE A 1 87 ? 6.191 0.393 -17.261 1.00 81.62 87 PHE A CA 1
ATOM 650 C C . PHE A 1 87 ? 5.707 -0.495 -16.101 1.00 81.62 87 PHE A C 1
ATOM 652 O O . PHE A 1 87 ? 5.376 0.000 -15.024 1.00 81.62 87 PHE A O 1
ATOM 659 N N . TRP A 1 88 ? 5.735 -1.819 -16.279 1.00 81.19 88 TRP A N 1
ATOM 660 C CA . TRP A 1 88 ? 5.385 -2.783 -15.234 1.00 81.19 88 TRP A CA 1
ATOM 661 C C . TRP A 1 88 ? 6.373 -2.804 -14.062 1.00 81.19 88 TRP A C 1
ATOM 663 O O . TRP A 1 88 ? 5.955 -3.071 -12.941 1.00 81.19 88 TRP A O 1
ATOM 673 N N . ILE A 1 89 ? 7.652 -2.485 -14.286 1.00 85.00 89 ILE A N 1
ATOM 674 C CA . ILE A 1 89 ? 8.647 -2.334 -13.213 1.00 85.00 89 ILE A CA 1
ATOM 675 C C . ILE A 1 89 ? 8.418 -1.005 -12.500 1.00 85.00 89 ILE A C 1
ATOM 677 O O . ILE A 1 89 ? 8.344 -0.964 -11.273 1.00 85.00 89 ILE A O 1
ATOM 681 N N . PHE A 1 90 ? 8.243 0.066 -13.278 1.00 83.38 90 PHE A N 1
ATOM 682 C CA . PHE A 1 90 ? 8.023 1.409 -12.751 1.00 83.38 90 PHE A CA 1
ATOM 683 C C . PHE A 1 90 ? 6.795 1.469 -11.832 1.00 83.38 90 PHE A C 1
ATOM 685 O O . PHE A 1 90 ? 6.869 1.942 -10.700 1.00 83.38 90 PHE A O 1
ATOM 692 N N . LEU A 1 91 ? 5.670 0.922 -12.298 1.00 87.25 91 LEU A N 1
ATOM 693 C CA . LEU A 1 91 ? 4.419 0.896 -11.548 1.00 87.25 91 LEU A CA 1
ATOM 694 C C . LEU A 1 91 ? 4.308 -0.325 -10.617 1.00 87.25 91 LEU A C 1
ATOM 696 O O . LEU A 1 91 ? 3.467 -0.344 -9.717 1.00 87.25 91 LEU A O 1
ATOM 700 N N . GLY A 1 92 ? 5.178 -1.325 -10.776 1.00 89.75 92 GLY A N 1
ATOM 701 C CA . GLY A 1 92 ? 5.195 -2.546 -9.970 1.00 89.75 92 GLY A CA 1
ATOM 702 C C . GLY A 1 92 ? 5.448 -2.281 -8.488 1.00 89.75 92 GLY A C 1
ATOM 703 O O . GLY A 1 92 ? 4.793 -2.889 -7.645 1.00 89.75 92 GLY A O 1
ATOM 704 N N . ALA A 1 93 ? 6.309 -1.311 -8.162 1.00 91.62 93 ALA A N 1
ATOM 705 C CA . ALA A 1 93 ? 6.514 -0.874 -6.780 1.00 91.62 93 ALA A CA 1
ATOM 706 C C . ALA A 1 93 ? 5.210 -0.362 -6.145 1.00 91.62 93 ALA A C 1
ATOM 708 O O . ALA A 1 93 ? 4.885 -0.723 -5.018 1.00 91.62 93 ALA A O 1
ATOM 709 N N . THR A 1 94 ? 4.421 0.417 -6.891 1.00 92.31 94 THR A N 1
ATOM 710 C CA . THR A 1 94 ? 3.132 0.939 -6.407 1.00 92.31 94 THR A CA 1
ATOM 711 C C . THR A 1 94 ? 2.105 -0.173 -6.201 1.00 92.31 94 THR A C 1
ATOM 713 O O . THR A 1 94 ? 1.417 -0.196 -5.180 1.00 92.31 94 THR A O 1
ATOM 716 N N . LEU A 1 95 ? 2.062 -1.152 -7.115 1.00 94.06 95 LEU A N 1
ATOM 717 C CA . LEU A 1 95 ? 1.216 -2.334 -6.977 1.00 94.06 95 LEU A CA 1
ATOM 718 C C . LEU A 1 95 ? 1.600 -3.125 -5.725 1.00 94.06 95 LEU A C 1
ATOM 720 O O . LEU A 1 95 ? 0.721 -3.490 -4.949 1.00 94.06 95 LEU A O 1
ATOM 724 N N . PHE A 1 96 ? 2.898 -3.349 -5.512 1.00 94.81 96 PHE A N 1
ATOM 725 C CA . PHE A 1 96 ? 3.411 -4.039 -4.333 1.00 94.81 96 PHE A CA 1
ATOM 726 C C . PHE A 1 96 ? 3.030 -3.312 -3.039 1.00 94.81 96 PHE A C 1
ATOM 728 O O . PHE A 1 96 ? 2.518 -3.945 -2.118 1.00 94.81 96 PHE A O 1
ATOM 735 N N . GLY A 1 97 ? 3.203 -1.989 -2.985 1.00 94.31 97 GLY A N 1
ATOM 736 C CA . GLY A 1 97 ? 2.857 -1.199 -1.807 1.00 94.31 97 GLY A CA 1
ATOM 737 C C . GLY A 1 97 ? 1.373 -1.268 -1.458 1.00 94.31 97 GLY A C 1
ATOM 738 O O . GLY A 1 97 ? 1.021 -1.581 -0.323 1.00 94.31 97 GLY A O 1
ATOM 739 N N . PHE A 1 98 ? 0.484 -1.034 -2.426 1.00 95.31 98 PHE A N 1
ATOM 740 C CA . PHE A 1 98 ? -0.959 -1.066 -2.169 1.00 95.31 98 PHE A CA 1
ATOM 741 C C . PHE A 1 98 ? -1.494 -2.476 -1.914 1.00 95.31 98 PHE A C 1
ATOM 743 O O . PHE A 1 98 ? -2.304 -2.658 -1.006 1.00 95.31 98 PHE A O 1
ATOM 750 N N . ALA A 1 99 ? -1.031 -3.481 -2.662 1.00 94.31 99 ALA A N 1
ATOM 751 C CA . ALA A 1 99 ? -1.434 -4.868 -2.439 1.00 94.31 99 ALA A CA 1
ATOM 752 C C . ALA A 1 99 ? -0.927 -5.386 -1.085 1.00 94.31 99 ALA A C 1
ATOM 754 O O . ALA A 1 99 ? -1.677 -6.029 -0.349 1.00 94.31 99 ALA A O 1
ATOM 755 N N . GLY A 1 100 ? 0.319 -5.061 -0.728 1.00 93.88 100 GLY A N 1
ATOM 756 C CA . GLY A 1 100 ? 0.906 -5.381 0.569 1.00 93.88 100 GLY A CA 1
ATOM 757 C C . GLY A 1 100 ? 0.144 -4.719 1.714 1.00 93.88 100 GLY A C 1
ATOM 758 O O . GLY A 1 100 ? -0.257 -5.402 2.652 1.00 93.88 100 GLY A O 1
ATOM 759 N N . ALA A 1 101 ? -0.143 -3.419 1.616 1.00 92.38 101 ALA A N 1
ATOM 760 C CA . ALA A 1 101 ? -0.930 -2.706 2.620 1.00 92.38 101 ALA A CA 1
ATOM 761 C C . ALA A 1 101 ? -2.351 -3.270 2.763 1.00 92.38 101 ALA A C 1
ATOM 763 O O . ALA A 1 101 ? -2.811 -3.478 3.885 1.00 92.38 101 ALA A O 1
ATOM 764 N N . ALA A 1 102 ? -3.029 -3.590 1.655 1.00 93.00 102 ALA A N 1
ATOM 765 C CA . ALA A 1 102 ? -4.347 -4.226 1.686 1.00 93.00 102 ALA A CA 1
ATOM 766 C C . ALA A 1 102 ? -4.306 -5.578 2.415 1.00 93.00 102 ALA A C 1
ATOM 768 O O . ALA A 1 102 ? -5.174 -5.871 3.240 1.00 93.00 102 ALA A O 1
ATOM 769 N N . LEU A 1 103 ? -3.270 -6.383 2.158 1.00 92.56 103 LEU A N 1
ATOM 770 C CA . LEU A 1 103 ? -3.057 -7.661 2.831 1.00 92.56 103 LEU A CA 1
ATOM 771 C C . LEU A 1 103 ? -2.809 -7.468 4.331 1.00 92.56 103 LEU A C 1
ATOM 773 O O . LEU A 1 103 ? -3.429 -8.156 5.141 1.00 92.56 103 LEU A O 1
ATOM 777 N N . VAL A 1 104 ? -1.972 -6.506 4.722 1.00 91.06 104 VAL A N 1
ATOM 778 C CA . VAL A 1 104 ? -1.727 -6.189 6.138 1.00 91.06 104 VAL A CA 1
ATOM 779 C C . VAL A 1 104 ? -3.011 -5.714 6.826 1.00 91.06 104 VAL A C 1
ATOM 781 O O . VAL A 1 104 ? -3.339 -6.208 7.904 1.00 91.06 104 VAL A O 1
ATOM 784 N N . HIS A 1 105 ? -3.801 -4.840 6.197 1.00 88.44 105 HIS A N 1
ATOM 785 C CA . HIS A 1 105 ? -5.089 -4.412 6.746 1.00 88.44 105 HIS A CA 1
ATOM 786 C C . HIS A 1 105 ? -6.081 -5.579 6.904 1.00 88.44 105 HIS A C 1
ATOM 788 O O . HIS A 1 105 ? -6.775 -5.662 7.919 1.00 88.44 105 HIS A O 1
ATOM 794 N N . LEU A 1 106 ? -6.114 -6.520 5.952 1.00 87.56 106 LEU A N 1
ATOM 795 C CA . LEU A 1 106 ? -6.908 -7.750 6.065 1.00 87.56 106 LEU A CA 1
ATOM 796 C C . LEU A 1 106 ? -6.448 -8.633 7.233 1.00 87.56 106 LEU A C 1
ATOM 798 O O . LEU A 1 106 ? -7.280 -9.203 7.942 1.00 87.56 106 LEU A O 1
ATOM 802 N N . LEU A 1 107 ? -5.136 -8.738 7.466 1.00 86.19 107 LEU A N 1
ATOM 803 C CA . LEU A 1 107 ? -4.588 -9.469 8.612 1.00 86.19 107 LEU A CA 1
ATOM 804 C C . LEU A 1 107 ? -4.919 -8.777 9.943 1.00 86.19 107 LEU A C 1
A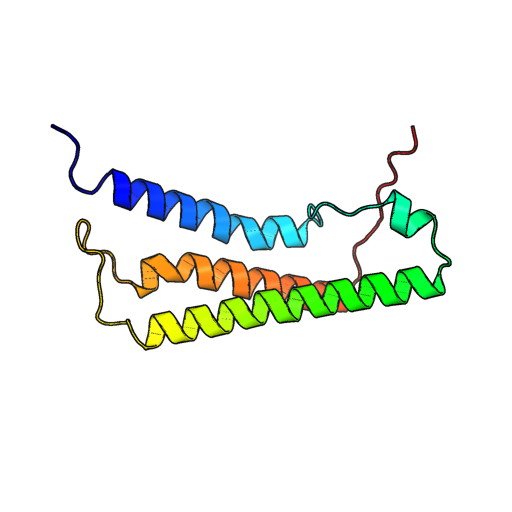TOM 806 O O . LEU A 1 107 ? -5.279 -9.456 10.907 1.00 86.19 107 LEU A O 1
ATOM 810 N N . HIS A 1 108 ? -4.873 -7.444 9.994 1.00 81.38 108 HIS A N 1
ATOM 811 C CA . HIS A 1 108 ? -5.238 -6.658 11.178 1.00 81.38 108 HIS A CA 1
ATOM 812 C C . HIS A 1 108 ? -6.716 -6.792 11.562 1.00 81.38 108 HIS A C 1
ATOM 814 O O . HIS A 1 108 ? -7.039 -6.740 12.746 1.00 81.38 108 HIS A O 1
ATOM 820 N N . LEU A 1 109 ? -7.615 -7.078 10.613 1.00 73.50 109 LEU A N 1
ATOM 821 C CA . LEU A 1 109 ? -9.007 -7.417 10.936 1.00 73.50 109 LEU A CA 1
ATOM 822 C C . LEU A 1 109 ? -9.145 -8.700 11.769 1.00 73.50 109 LEU A C 1
ATOM 824 O O . LEU A 1 109 ? -10.105 -8.834 12.524 1.00 73.50 109 LEU A O 1
ATOM 828 N N . ARG A 1 110 ? -8.202 -9.644 11.646 1.00 66.50 110 ARG A N 1
ATOM 829 C CA . ARG A 1 110 ? -8.201 -10.902 12.417 1.00 66.50 110 ARG A CA 1
ATOM 830 C C . ARG A 1 110 ? -7.539 -10.777 13.789 1.00 66.50 110 ARG A C 1
ATOM 832 O O . ARG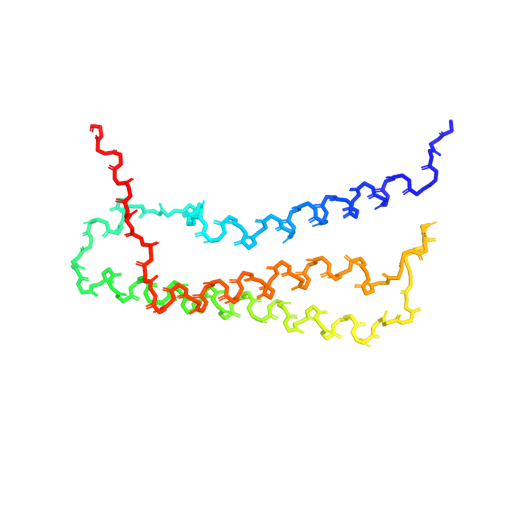 A 1 110 ? -7.822 -11.587 14.666 1.00 66.50 110 ARG A O 1
ATOM 839 N N . LYS A 1 111 ? -6.657 -9.796 13.978 1.00 55.00 111 LYS A N 1
ATOM 840 C CA . LYS A 1 111 ? -5.964 -9.504 15.239 1.00 55.00 111 LYS A CA 1
ATOM 841 C C . LYS A 1 111 ? -5.858 -7.987 15.364 1.00 55.00 111 LYS A C 1
ATOM 843 O O . LYS A 1 111 ? -4.866 -7.466 14.870 1.00 55.00 111 LYS A O 1
ATOM 848 N N . PRO A 1 112 ? -6.842 -7.278 15.946 1.00 53.12 112 PRO A N 1
ATOM 849 C CA . PRO A 1 112 ? -6.803 -5.821 16.005 1.00 53.12 112 PRO A CA 1
ATOM 850 C C . PRO A 1 112 ? -5.611 -5.377 16.866 1.00 53.12 112 PRO A C 1
ATOM 852 O O . PRO A 1 112 ? -5.661 -5.543 18.086 1.00 53.12 112 PRO A O 1
ATOM 855 N N . PRO A 1 113 ? -4.533 -4.820 16.282 1.00 58.06 113 PRO A N 1
ATOM 856 C CA . PRO A 1 113 ? -3.416 -4.291 17.034 1.00 58.06 113 PRO A CA 1
ATOM 857 C C . PRO A 1 113 ? -3.634 -2.785 17.093 1.00 58.06 113 PRO A C 1
ATOM 859 O O . PRO A 1 113 ? -3.173 -2.034 16.244 1.00 58.06 113 PRO A O 1
ATOM 862 N N . GLN A 1 114 ? -4.429 -2.344 18.054 1.00 56.94 114 GLN A N 1
ATOM 863 C CA . GLN A 1 114 ? -4.486 -0.935 18.419 1.00 56.94 114 GLN A CA 1
ATOM 864 C C . GLN A 1 114 ? -4.490 -0.880 19.936 1.00 56.94 114 GLN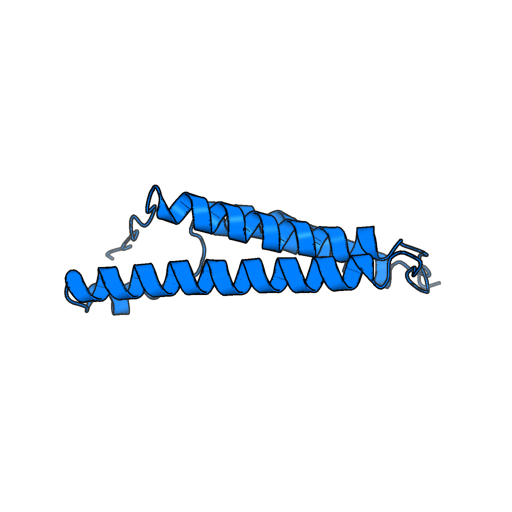 A C 1
ATOM 866 O O . GLN A 1 114 ? -5.495 -0.575 20.575 1.00 56.94 114 GLN A O 1
ATOM 871 N N . ALA A 1 115 ? -3.342 -1.233 20.518 1.00 50.88 115 ALA A N 1
ATOM 872 C CA . ALA A 1 115 ? -2.960 -0.588 21.758 1.00 50.88 115 ALA A CA 1
ATOM 873 C C . ALA A 1 115 ? -2.806 0.889 21.389 1.00 50.88 115 ALA A C 1
ATOM 875 O O . ALA A 1 115 ? -1.799 1.288 20.812 1.00 50.88 115 ALA A O 1
ATOM 876 N N . ASP A 1 116 ? -3.872 1.667 21.585 1.00 52.97 116 ASP A N 1
ATOM 877 C CA . ASP A 1 116 ? -3.778 3.116 21.544 1.00 52.97 116 ASP A CA 1
ATOM 878 C C . ASP A 1 116 ? -2.780 3.467 22.659 1.00 52.97 116 ASP A C 1
ATOM 880 O O . ASP A 1 116 ? -3.121 3.424 23.843 1.00 52.97 116 ASP A O 1
ATOM 884 N N . THR A 1 117 ? -1.513 3.687 22.294 1.00 47.34 117 THR A N 1
ATOM 885 C CA . THR A 1 117 ? -0.496 4.203 23.208 1.00 47.34 117 THR A CA 1
ATOM 886 C C . THR A 1 117 ? -0.908 5.631 23.517 1.00 47.34 117 THR A C 1
ATOM 888 O O . THR A 1 117 ? -0.464 6.580 22.877 1.00 47.34 117 THR A O 1
ATOM 891 N N . ASN A 1 118 ? -1.834 5.777 24.462 1.00 45.12 118 ASN A N 1
ATOM 892 C CA . ASN A 1 118 ? -2.101 7.049 25.096 1.00 45.12 118 ASN A CA 1
ATOM 893 C C . ASN A 1 118 ? -0.801 7.432 25.788 1.00 45.12 118 ASN A C 1
ATOM 895 O O . ASN A 1 118 ? -0.440 6.859 26.817 1.00 45.12 118 ASN A O 1
ATOM 899 N N . ILE A 1 119 ? -0.082 8.381 25.198 1.00 49.47 119 ILE A N 1
ATOM 900 C CA . ILE A 1 119 ? 0.948 9.122 25.906 1.00 49.47 119 ILE A CA 1
ATOM 901 C C . ILE A 1 119 ? 0.172 10.050 26.845 1.00 49.47 119 ILE A C 1
ATOM 903 O O . ILE A 1 119 ? -0.070 11.210 26.535 1.00 49.47 119 ILE A O 1
ATOM 907 N N . ALA A 1 120 ? -0.348 9.484 27.936 1.00 39.94 120 ALA A N 1
ATOM 908 C CA . ALA A 1 120 ? -0.871 10.263 29.041 1.00 39.94 120 ALA A CA 1
ATOM 909 C C . ALA A 1 120 ? 0.334 10.980 29.656 1.00 39.94 120 ALA A C 1
ATOM 911 O O . ALA A 1 120 ? 1.149 10.354 30.336 1.00 39.94 120 ALA A O 1
ATOM 912 N N . VAL A 1 121 ? 0.482 12.257 29.310 1.00 39.06 121 VAL A N 1
ATOM 913 C CA . VAL A 1 121 ? 1.293 13.223 30.057 1.00 39.06 121 VAL A CA 1
ATOM 914 C C . VAL A 1 121 ? 0.387 13.882 31.082 1.00 39.06 121 VAL A C 1
ATOM 916 O O . VAL A 1 121 ? -0.742 14.257 30.692 1.00 39.06 121 VAL A O 1
#

pLDDT: mean 82.35, std 12.93, range [39.06, 96.56]

Radius of gyration: 18.69 Å; chains: 1; bounding box: 46×29×54 Å

Sequence (121 aa):
LPFIGAEEFTRFLLICLVFCAYPLVVQNGENIVMGEFKAAMPARLRGIVNWSISIGAIAATGFLAYVTATNISRNLANATPTLGIPFWIFLGATLFGFAGAALVHLLHLRKPPQADTNIAV

Foldseek 3Di:
DPDFCPVVVVVLVVLLVVLVCQLVCLLVVVPDDPVVVLVPDDPVVNVVVVVVVLVVLLVVLVVQLVVLVVVCVVQQVDADPTPRHGVCSSSVSVNNSSVSNSVSSVVCVVPVPDPPPPPPD